Protein AF-A0A661EQG9-F1 (afdb_monomer)

Foldseek 3Di:
DDDDPDPPPPPDPFKAFQDPPQDPDDDQAAFWKWFQFQVRDIAIDRDPNRQSNDPRTGIIGTDGDD

Secondary structure (DSSP, 8-state):
------------TTPEE-PSSPPS--------EEEEETTS-EEEESSHHHHHHSSSEEEEEES---

Nearest PDB structures (foldseek):
  6p1h-assembly1_C  TM=5.184E-01  e=9.080E+00  Saccharomyces cerevisiae S288C
  3ohg-assembly1_A  TM=4.907E-01  e=9.668E+00  Bacteroides ovatus ATCC 8483
  2k3u-assembly1_A  TM=3.146E-01  e=8.009E+00  Staphylococcus aureus subsp. aureus str. Newman

Solvent-accessible surface area (backbone atoms only — not comparable to full-atom values): 4076 Å² total; per-residue (Å²): 139,84,85,82,78,76,83,75,73,88,74,63,100,66,57,50,71,46,60,85,82,58,51,92,76,66,80,91,59,83,52,38,14,22,21,38,30,75,86,71,50,76,46,64,26,52,19,66,57,57,34,33,43,38,88,53,33,45,28,31,30,85,37,67,64,133

Radius of gyration: 13.79 Å; Cα contacts (8 Å, |Δi|>4): 114; chains: 1; bounding box: 33×40×29 Å

Mean predicted aligned error: 7.76 Å

pLDDT: mean 87.7, std 17.99, range [43.75, 98.38]

Structure (mmCIF, N/CA/C/O backbone):
data_AF-A0A661EQG9-F1
#
_entry.id   AF-A0A661EQG9-F1
#
loop_
_atom_site.group_PDB
_atom_site.id
_atom_site.type_symbol
_atom_site.label_atom_id
_atom_site.label_alt_id
_atom_site.label_comp_id
_atom_site.label_asym_id
_atom_site.label_entity_id
_atom_site.label_seq_id
_atom_site.pdbx_PDB_ins_code
_atom_site.Cartn_x
_atom_site.Cartn_y
_atom_site.Cartn_z
_atom_site.occupancy
_atom_site.B_iso_or_equiv
_atom_site.auth_seq_id
_atom_site.auth_comp_id
_atom_site.auth_asym_id
_atom_site.auth_atom_id
_atom_site.pdbx_PDB_model_num
ATOM 1 N N . GLY A 1 1 ? -22.695 -30.076 15.882 1.00 46.19 1 GLY A N 1
ATOM 2 C CA . GLY A 1 1 ? -23.028 -28.650 15.742 1.00 46.19 1 GLY A CA 1
ATOM 3 C C . GLY A 1 1 ? -21.733 -27.886 15.700 1.00 46.19 1 GLY A C 1
ATOM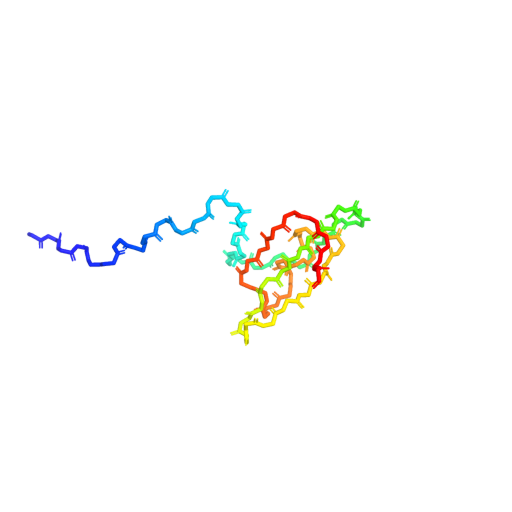 4 O O . GLY A 1 1 ? -20.994 -27.968 16.668 1.00 46.19 1 GLY A O 1
ATOM 5 N N . ALA A 1 2 ? -21.428 -27.246 14.578 1.00 50.84 2 ALA A N 1
ATOM 6 C CA . ALA A 1 2 ? -20.278 -26.362 14.453 1.00 50.84 2 ALA A CA 1
ATOM 7 C C . ALA A 1 2 ? -20.829 -24.951 14.253 1.00 50.84 2 ALA A C 1
ATOM 9 O O . ALA A 1 2 ? -21.411 -24.648 13.216 1.00 50.84 2 ALA A O 1
ATOM 10 N N . THR A 1 3 ? -20.737 -24.136 15.297 1.00 43.75 3 THR A N 1
ATOM 11 C CA . THR A 1 3 ? -21.037 -22.707 15.257 1.00 43.75 3 THR A CA 1
ATOM 12 C C . THR A 1 3 ? -19.785 -21.994 14.760 1.00 43.75 3 THR A C 1
ATOM 14 O O . THR A 1 3 ? -18.852 -21.791 15.535 1.00 43.75 3 THR A O 1
ATOM 17 N N . ILE A 1 4 ? -19.739 -21.655 13.474 1.00 55.38 4 ILE A N 1
ATOM 18 C CA . ILE A 1 4 ? -18.817 -20.626 12.989 1.00 55.38 4 ILE A CA 1
ATOM 19 C C . ILE A 1 4 ? -19.415 -19.269 13.368 1.00 55.38 4 ILE A C 1
ATOM 21 O O . ILE A 1 4 ? -20.484 -18.896 12.897 1.00 55.38 4 ILE A O 1
ATOM 25 N N . ALA A 1 5 ? -18.760 -18.600 14.313 1.00 55.50 5 ALA A N 1
ATOM 26 C CA . ALA A 1 5 ? -18.980 -17.202 14.643 1.00 55.50 5 ALA A CA 1
ATOM 27 C C . ALA A 1 5 ? -18.007 -16.350 13.817 1.00 55.50 5 ALA A C 1
ATOM 29 O O . ALA A 1 5 ? -16.895 -16.799 13.548 1.00 55.50 5 ALA A O 1
ATOM 30 N N . ALA A 1 6 ? -18.442 -15.131 13.493 1.00 54.59 6 ALA A N 1
ATOM 31 C CA . ALA A 1 6 ? -17.787 -14.137 12.643 1.00 54.59 6 ALA A CA 1
ATOM 32 C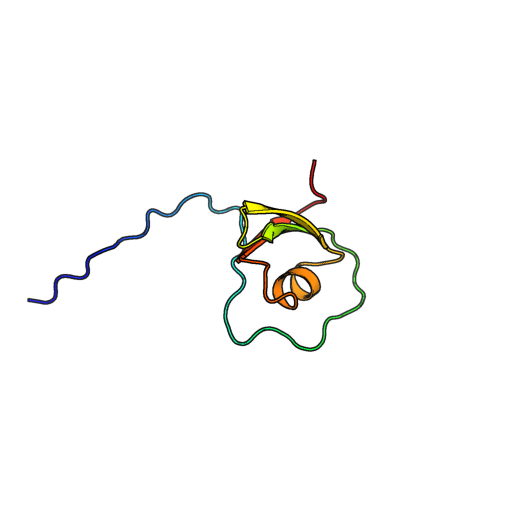 C . ALA A 1 6 ? -17.865 -14.437 11.136 1.00 54.59 6 ALA A C 1
ATOM 34 O O . ALA A 1 6 ? -16.874 -14.672 10.452 1.00 54.59 6 ALA A O 1
ATOM 35 N N . GLU A 1 7 ? -19.083 -14.339 10.605 1.00 54.41 7 GLU A N 1
ATOM 36 C CA . GLU A 1 7 ? -19.267 -13.704 9.303 1.00 54.41 7 GLU A CA 1
ATOM 37 C C . GLU A 1 7 ? -18.742 -12.265 9.445 1.00 54.41 7 GLU A C 1
ATOM 39 O O . GLU A 1 7 ? -19.449 -11.380 9.930 1.00 54.41 7 GLU A O 1
ATOM 44 N N . GLU A 1 8 ? -17.463 -12.047 9.122 1.00 50.12 8 GLU A N 1
ATOM 45 C CA . GLU A 1 8 ? -16.964 -10.705 8.841 1.00 50.12 8 GLU A CA 1
ATOM 46 C C . GLU A 1 8 ? -17.743 -10.209 7.630 1.00 50.12 8 GLU A C 1
ATOM 48 O O . GLU A 1 8 ? -17.578 -10.659 6.495 1.00 50.12 8 GLU A O 1
ATOM 53 N N . THR A 1 9 ? -18.700 -9.345 7.938 1.00 46.03 9 THR A N 1
ATOM 54 C CA . THR A 1 9 ? -19.489 -8.566 7.003 1.00 46.03 9 THR A CA 1
ATOM 55 C C . THR A 1 9 ? -18.578 -8.042 5.908 1.00 46.03 9 THR A C 1
ATOM 57 O O . THR A 1 9 ? -17.657 -7.283 6.197 1.00 46.03 9 THR A O 1
ATOM 60 N N . ILE A 1 10 ? -18.848 -8.479 4.677 1.00 56.59 10 ILE A N 1
ATOM 61 C CA . ILE A 1 10 ? -18.212 -8.051 3.432 1.00 56.59 10 ILE A CA 1
ATOM 62 C C . ILE A 1 10 ? -18.365 -6.527 3.343 1.00 56.59 10 ILE A C 1
ATOM 64 O O . ILE A 1 10 ? -19.363 -6.015 2.835 1.00 56.59 10 ILE A O 1
ATOM 68 N N . ALA A 1 11 ? -17.421 -5.806 3.938 1.00 51.47 11 ALA A N 1
ATOM 69 C CA . ALA A 1 11 ? -17.317 -4.367 3.864 1.00 51.47 11 ALA A CA 1
ATOM 70 C C . ALA A 1 11 ? -16.459 -4.061 2.640 1.00 51.47 11 ALA A C 1
ATOM 72 O O . ALA A 1 11 ? -15.262 -4.322 2.627 1.00 51.47 11 ALA A O 1
ATOM 73 N N . ASP A 1 12 ? -17.135 -3.540 1.624 1.00 52.66 12 ASP A N 1
ATOM 74 C CA . ASP A 1 12 ? -16.568 -2.849 0.475 1.00 52.66 12 ASP A CA 1
ATOM 75 C C . ASP A 1 12 ? -15.673 -3.682 -0.462 1.00 52.66 12 ASP A C 1
ATOM 77 O O . ASP A 1 12 ? -14.463 -3.823 -0.301 1.00 52.66 12 ASP A O 1
ATOM 81 N N . THR A 1 13 ? -16.302 -4.196 -1.519 1.00 57.31 13 THR A N 1
ATOM 82 C CA . THR A 1 13 ? -15.718 -4.967 -2.634 1.00 57.31 13 THR A CA 1
ATOM 83 C C . THR A 1 13 ? -14.694 -4.181 -3.484 1.00 57.31 13 THR A C 1
ATOM 85 O O . THR A 1 13 ? -14.452 -4.536 -4.634 1.00 57.31 13 THR A O 1
ATOM 88 N N . SER A 1 14 ? -14.084 -3.117 -2.959 1.00 80.75 14 SER A N 1
ATOM 89 C CA . SER A 1 14 ? -13.126 -2.270 -3.684 1.00 80.75 14 SER A CA 1
ATOM 90 C C . SER A 1 14 ? -11.688 -2.423 -3.180 1.00 80.75 14 SER A C 1
ATOM 92 O O . SER A 1 14 ? -10.750 -2.121 -3.918 1.00 80.75 14 SER A O 1
ATOM 94 N N . ALA A 1 15 ? -11.488 -2.914 -1.950 1.00 90.62 15 ALA A N 1
ATOM 95 C CA . ALA A 1 15 ? -10.163 -3.050 -1.351 1.00 90.62 15 ALA A CA 1
ATOM 96 C C . ALA A 1 15 ? -9.598 -4.470 -1.501 1.00 90.62 15 ALA A C 1
ATOM 98 O O . ALA A 1 15 ? -10.210 -5.463 -1.106 1.00 90.62 15 ALA A O 1
ATOM 99 N N . THR A 1 16 ? -8.381 -4.571 -2.029 1.00 96.38 16 THR A N 1
ATOM 100 C CA . THR A 1 16 ? -7.617 -5.820 -2.075 1.00 96.38 16 THR A CA 1
ATOM 101 C C . THR A 1 16 ? -6.838 -5.997 -0.774 1.00 96.38 16 THR A C 1
ATOM 103 O O . THR A 1 16 ? -6.061 -5.128 -0.387 1.00 96.38 16 THR A O 1
ATOM 106 N N . GLN A 1 17 ? -7.020 -7.129 -0.091 1.00 97.12 17 GLN A N 1
ATOM 107 C CA . GLN A 1 17 ? -6.320 -7.432 1.163 1.00 97.12 17 GLN A CA 1
ATOM 108 C C . GLN A 1 17 ? -4.904 -7.971 0.930 1.00 97.12 17 GLN A C 1
ATOM 110 O O . GLN A 1 17 ? -4.670 -8.795 0.043 1.00 97.12 17 GLN A O 1
ATOM 115 N N . CYS A 1 18 ? -3.968 -7.561 1.786 1.00 97.38 18 CYS A N 1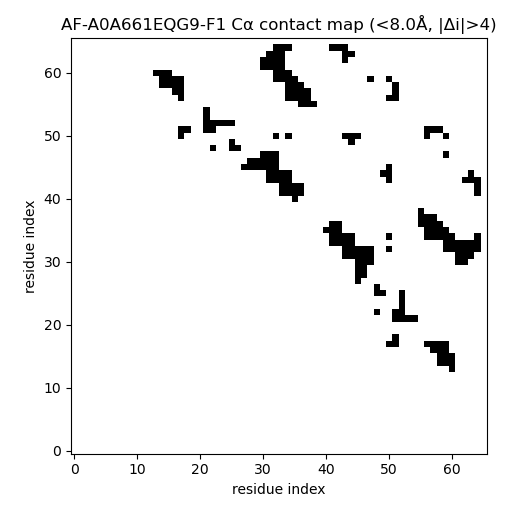
ATOM 116 C CA . CYS A 1 18 ? -2.611 -8.091 1.802 1.00 97.38 18 CYS A CA 1
ATOM 117 C C . CYS A 1 18 ? -2.517 -9.331 2.697 1.00 97.38 18 CYS A C 1
ATOM 119 O O . CYS A 1 18 ? -2.479 -9.233 3.926 1.00 97.38 18 CYS A O 1
ATOM 121 N N . VAL A 1 19 ? -2.449 -10.501 2.063 1.00 95.94 19 VAL A N 1
ATOM 122 C CA . VAL A 1 19 ? -2.367 -11.812 2.725 1.00 95.94 19 VAL A CA 1
ATOM 123 C C . VAL A 1 19 ? -0.924 -12.307 2.871 1.00 95.94 19 VAL A C 1
ATOM 125 O O . VAL A 1 19 ? -0.020 -11.848 2.173 1.00 95.94 19 VAL A O 1
ATOM 128 N N . GLU A 1 20 ? -0.701 -13.255 3.782 1.00 94.06 20 GLU A N 1
ATOM 129 C CA . GLU A 1 20 ? 0.577 -13.964 3.909 1.00 94.06 20 GLU A CA 1
ATOM 130 C C . GLU A 1 20 ? 0.671 -15.166 2.943 1.00 94.06 20 GLU A C 1
ATOM 132 O O . GLU A 1 20 ? -0.345 -15.812 2.669 1.00 94.06 20 GLU A O 1
ATOM 137 N N . PRO A 1 21 ? 1.880 -15.527 2.462 1.00 95.19 21 PRO A N 1
ATOM 138 C CA . PRO A 1 21 ? 3.155 -14.841 2.679 1.00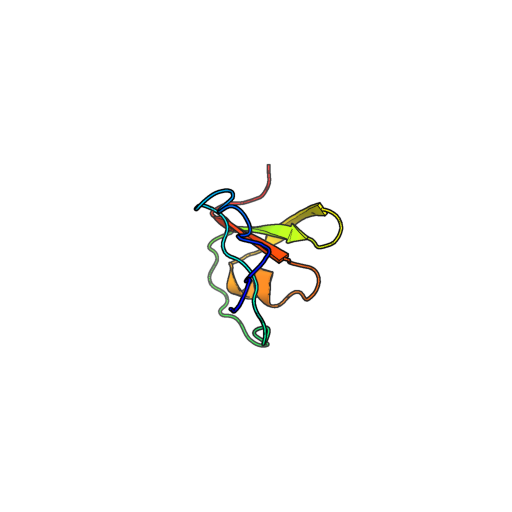 95.19 21 PRO A CA 1
ATOM 139 C C . PRO A 1 21 ? 3.286 -13.567 1.832 1.00 95.19 21 PRO A C 1
ATOM 141 O O . PRO A 1 21 ? 2.839 -13.506 0.687 1.00 95.19 21 PRO A O 1
ATOM 144 N N . ARG A 1 22 ? 3.954 -12.557 2.395 1.00 95.62 22 ARG A N 1
ATOM 145 C CA . ARG A 1 22 ? 4.162 -11.255 1.752 1.00 95.62 22 ARG A CA 1
ATOM 146 C C . ARG A 1 22 ? 5.183 -11.368 0.607 1.00 95.62 22 ARG A C 1
ATOM 148 O O . ARG A 1 22 ? 6.232 -12.000 0.801 1.00 95.62 22 ARG A O 1
ATOM 155 N N . PRO A 1 23 ? 4.922 -10.779 -0.577 1.00 95.94 23 PRO A N 1
ATOM 156 C CA . PRO A 1 23 ? 5.878 -10.784 -1.677 1.00 95.94 23 PRO A CA 1
ATOM 157 C C . PRO A 1 23 ? 7.186 -10.111 -1.252 1.00 95.94 23 PRO A C 1
ATOM 159 O O . PRO A 1 23 ? 7.174 -9.077 -0.600 1.00 95.94 23 PRO A O 1
ATOM 162 N N . GLN A 1 24 ? 8.313 -10.706 -1.641 1.00 95.25 24 GLN A N 1
ATOM 163 C CA . GLN A 1 24 ? 9.656 -10.165 -1.375 1.00 95.25 24 GLN A CA 1
ATOM 164 C C . GLN A 1 24 ? 10.248 -9.445 -2.595 1.00 95.25 24 GLN A C 1
ATOM 166 O O . GLN A 1 24 ? 11.261 -8.759 -2.500 1.00 95.25 24 GLN A O 1
ATOM 171 N N . MET A 1 25 ? 9.640 -9.639 -3.767 1.00 96.19 25 MET A N 1
ATOM 172 C CA . MET A 1 25 ? 10.039 -9.023 -5.027 1.00 96.19 25 MET A CA 1
ATOM 173 C C . MET A 1 25 ? 8.795 -8.586 -5.788 1.00 96.19 25 MET A C 1
ATOM 175 O O . MET A 1 25 ? 7.842 -9.354 -5.917 1.00 96.19 25 MET A O 1
ATOM 179 N N . CYS A 1 26 ? 8.846 -7.374 -6.331 1.00 97.00 26 CYS A N 1
ATOM 180 C CA . CYS A 1 26 ? 7.785 -6.787 -7.134 1.00 97.00 26 CYS A CA 1
ATOM 181 C C . CYS A 1 26 ? 8.350 -6.248 -8.445 1.00 97.00 26 CYS A C 1
ATOM 183 O O . CYS A 1 26 ? 9.520 -5.872 -8.530 1.00 97.00 26 CYS A O 1
ATOM 185 N N . THR A 1 27 ? 7.510 -6.209 -9.475 1.00 94.94 27 THR A N 1
ATOM 186 C CA . THR A 1 27 ? 7.820 -5.513 -10.722 1.00 94.94 27 THR A CA 1
ATOM 187 C C . THR A 1 27 ? 7.849 -4.000 -10.495 1.00 94.94 27 THR A C 1
ATOM 189 O O . THR A 1 27 ? 7.257 -3.477 -9.549 1.00 94.94 27 THR A O 1
ATOM 192 N N . MET A 1 28 ? 8.525 -3.281 -11.391 1.00 95.44 28 MET A N 1
ATOM 193 C CA . MET A 1 28 ? 8.628 -1.814 -11.366 1.00 95.44 28 MET A CA 1
ATOM 194 C C . MET A 1 28 ? 7.457 -1.134 -12.103 1.00 95.44 28 MET A C 1
ATOM 196 O O . MET A 1 28 ? 7.590 -0.007 -12.575 1.00 95.44 28 MET A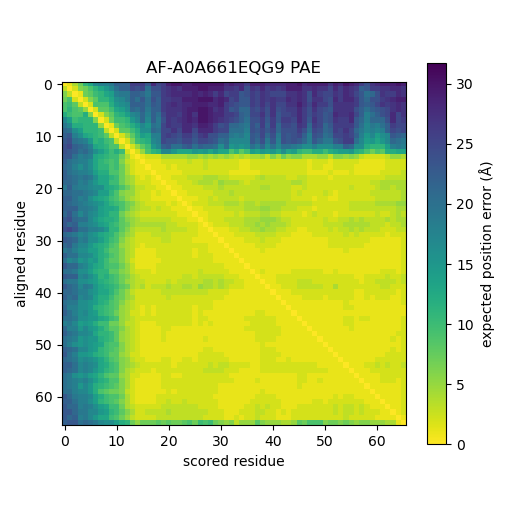 O 1
ATOM 200 N N . ASP A 1 29 ? 6.322 -1.825 -12.249 1.00 96.69 29 ASP A N 1
ATOM 201 C CA . ASP A 1 29 ? 5.155 -1.285 -12.947 1.00 96.69 29 ASP A CA 1
ATOM 202 C C . ASP A 1 29 ? 4.522 -0.178 -12.105 1.00 96.69 29 ASP A C 1
ATOM 204 O O . ASP A 1 29 ? 4.287 -0.369 -10.910 1.00 96.69 29 ASP A O 1
ATOM 208 N N . TYR A 1 30 ? 4.189 0.951 -12.726 1.00 96.94 30 TYR A N 1
ATOM 209 C CA . TYR A 1 30 ? 3.507 2.042 -12.038 1.00 96.94 30 TYR A CA 1
ATOM 210 C C . TYR A 1 30 ? 2.002 1.998 -12.325 1.00 96.94 30 TYR A C 1
ATOM 212 O O . TYR A 1 30 ? 1.548 2.343 -13.416 1.00 96.94 30 TYR A O 1
ATOM 220 N N . ARG A 1 31 ? 1.246 1.516 -11.340 1.00 97.69 31 ARG A N 1
ATOM 221 C CA . ARG A 1 31 ? -0.220 1.471 -11.271 1.00 97.69 31 ARG A CA 1
ATOM 222 C C . ARG A 1 31 ? -0.585 1.776 -9.818 1.00 97.69 31 ARG A C 1
ATOM 224 O O . ARG A 1 31 ? -0.712 0.825 -9.046 1.00 97.69 31 ARG A O 1
ATOM 231 N N . PRO A 1 32 ? -0.607 3.061 -9.429 1.00 98.06 32 PRO A N 1
ATOM 232 C CA . PRO A 1 32 ? -0.594 3.443 -8.029 1.00 98.06 32 PRO A CA 1
ATOM 233 C C . PRO A 1 32 ? -1.794 2.880 -7.278 1.00 98.06 32 PRO A C 1
ATOM 235 O O . PRO A 1 32 ? -2.866 2.675 -7.850 1.00 98.06 32 PRO A O 1
ATOM 238 N N . VAL A 1 33 ? -1.569 2.603 -6.000 1.00 98.25 33 VAL A N 1
ATOM 239 C CA . VAL A 1 33 ? -2.591 2.121 -5.073 1.00 98.25 33 VAL A CA 1
ATOM 240 C C . VAL A 1 33 ? -2.495 2.888 -3.763 1.00 98.25 33 VAL A C 1
ATOM 242 O O . VAL A 1 33 ? -1.391 3.234 -3.329 1.00 98.25 33 VAL A O 1
ATOM 245 N N . CYS A 1 34 ? -3.632 3.095 -3.113 1.00 98.31 34 CYS A N 1
ATOM 246 C CA . CYS A 1 34 ? -3.706 3.686 -1.793 1.00 98.31 34 CYS A CA 1
ATOM 247 C C . CYS A 1 34 ? -3.865 2.555 -0.789 1.00 98.31 34 CYS A C 1
ATOM 249 O O . CYS A 1 34 ? -4.872 1.845 -0.799 1.00 98.31 34 CYS A O 1
ATOM 251 N N . ALA A 1 35 ? -2.836 2.329 0.023 1.00 97.81 35 ALA A N 1
ATOM 252 C CA . ALA A 1 35 ? -2.829 1.266 1.011 1.00 97.81 35 ALA A CA 1
ATOM 253 C C . ALA A 1 35 ? -3.259 1.788 2.379 1.00 97.81 35 ALA A C 1
ATOM 255 O O . ALA A 1 35 ? -2.716 2.780 2.861 1.00 97.81 35 ALA A O 1
ATOM 256 N N . THR A 1 36 ? -4.168 1.065 3.025 1.00 97.81 36 THR A N 1
ATOM 257 C CA . THR A 1 36 ? -4.524 1.256 4.429 1.00 97.81 36 THR A CA 1
ATOM 258 C C . THR A 1 36 ? -3.545 0.482 5.304 1.00 97.81 36 THR A C 1
ATOM 260 O O . THR A 1 36 ? -3.375 -0.735 5.159 1.00 97.81 36 THR A O 1
ATOM 263 N N . MET A 1 37 ? -2.902 1.188 6.224 1.00 97.50 37 MET A N 1
ATOM 264 C CA . MET A 1 37 ? -1.916 0.661 7.160 1.00 97.50 37 MET A CA 1
ATOM 265 C C . MET A 1 37 ? -2.552 0.101 8.426 1.00 97.50 37 MET A C 1
ATOM 267 O O . MET A 1 37 ? -3.704 0.377 8.757 1.00 97.50 37 MET A O 1
ATOM 271 N N . GLY A 1 38 ? -1.774 -0.680 9.176 1.00 96.00 38 GLY A N 1
ATOM 272 C CA . GLY A 1 38 ? -2.196 -1.245 10.456 1.00 96.00 38 GLY A CA 1
ATOM 273 C C . GLY A 1 38 ? -2.508 -0.203 11.534 1.00 96.00 38 GLY A C 1
ATOM 274 O O . GLY A 1 38 ? -3.281 -0.501 12.440 1.00 96.00 38 GLY A O 1
ATOM 275 N N . ASP A 1 39 ? -1.947 1.002 11.435 1.00 95.94 39 ASP A N 1
ATOM 276 C CA . ASP A 1 39 ? -2.242 2.142 12.313 1.00 95.94 39 ASP A CA 1
ATOM 277 C C . ASP A 1 39 ? -3.433 2.994 11.826 1.00 95.94 39 ASP A C 1
ATOM 279 O O . ASP A 1 39 ? -3.801 3.974 12.475 1.00 95.94 39 ASP A O 1
ATOM 283 N N . GLY A 1 40 ? -4.059 2.606 10.709 1.00 94.38 40 GLY A N 1
ATOM 284 C CA . GLY A 1 40 ? -5.173 3.314 10.082 1.00 94.38 40 GLY A CA 1
ATOM 285 C C . GLY A 1 40 ? -4.757 4.480 9.186 1.00 94.38 40 GLY A C 1
ATOM 286 O O . GLY A 1 40 ? -5.635 5.157 8.657 1.00 94.38 40 GLY A O 1
ATOM 287 N N . THR A 1 41 ? -3.457 4.730 9.005 1.00 97.12 41 THR A N 1
ATOM 288 C CA . THR A 1 41 ? -2.979 5.720 8.030 1.00 97.12 41 THR A CA 1
ATOM 289 C C . THR A 1 41 ? -3.073 5.192 6.603 1.00 97.12 41 THR A C 1
ATOM 291 O O . THR A 1 41 ? -3.187 3.988 6.362 1.00 97.12 41 THR A O 1
ATOM 294 N N . GLU A 1 42 ? -3.015 6.109 5.643 1.00 97.56 42 GLU A N 1
ATOM 295 C CA . GLU A 1 42 ? -3.032 5.793 4.222 1.00 97.56 42 GLU A CA 1
ATOM 296 C C . GLU A 1 42 ? -1.705 6.186 3.571 1.00 97.56 42 GLU A C 1
ATOM 298 O O . GLU A 1 42 ? -1.102 7.212 3.901 1.00 97.56 42 GLU A O 1
ATOM 303 N N . LYS A 1 43 ? -1.221 5.350 2.650 1.00 98.19 43 LYS A N 1
ATOM 304 C CA . LYS A 1 43 ? 0.028 5.596 1.921 1.00 98.19 43 LYS A CA 1
ATOM 305 C C . LYS A 1 43 ? -0.085 5.116 0.485 1.00 98.19 43 LYS A C 1
ATOM 307 O O . LYS A 1 43 ? -0.447 3.969 0.225 1.00 98.19 43 LYS A O 1
ATOM 312 N N . THR A 1 44 ? 0.317 5.977 -0.441 1.00 98.38 44 THR A N 1
ATOM 313 C CA . THR A 1 44 ? 0.423 5.629 -1.856 1.00 98.38 44 THR A CA 1
ATOM 314 C C . THR A 1 44 ? 1.626 4.721 -2.106 1.00 98.38 44 THR A C 1
ATOM 316 O O . THR A 1 44 ? 2.754 5.036 -1.717 1.00 98.38 44 THR A O 1
ATOM 319 N N . PHE A 1 45 ? 1.406 3.627 -2.831 1.00 98.12 45 PHE A N 1
ATOM 320 C CA . PHE A 1 45 ? 2.453 2.754 -3.361 1.00 98.12 45 PHE A CA 1
ATOM 321 C C . PHE A 1 45 ? 2.427 2.726 -4.885 1.00 98.12 45 PHE A C 1
ATOM 323 O O . PHE A 1 45 ? 1.391 2.938 -5.504 1.00 98.12 45 PHE A O 1
ATOM 330 N N . ALA A 1 46 ? 3.570 2.403 -5.497 1.00 98.12 46 ALA A N 1
ATOM 331 C CA . ALA A 1 46 ? 3.708 2.333 -6.953 1.00 98.12 46 ALA A CA 1
ATOM 332 C C . ALA A 1 46 ? 2.796 1.280 -7.606 1.00 98.12 46 ALA A C 1
ATOM 334 O O . ALA A 1 46 ? 2.382 1.461 -8.749 1.00 98.12 46 ALA A O 1
ATOM 335 N N . ASN A 1 47 ? 2.514 0.181 -6.900 1.00 97.88 47 ASN A N 1
ATOM 336 C CA . ASN A 1 47 ? 1.556 -0.847 -7.291 1.00 97.88 47 ASN A CA 1
ATOM 337 C C . ASN A 1 47 ? 1.127 -1.700 -6.084 1.00 97.88 47 ASN A C 1
ATOM 339 O O . ASN A 1 47 ? 1.750 -1.656 -5.020 1.00 97.88 47 ASN A O 1
ATOM 343 N N . GLY A 1 48 ? 0.090 -2.522 -6.277 1.00 98.00 48 GLY A N 1
ATOM 344 C CA . GLY A 1 48 ? -0.439 -3.436 -5.256 1.00 98.00 48 GLY A CA 1
ATOM 345 C C . GLY A 1 48 ? 0.566 -4.455 -4.710 1.00 98.00 48 GLY A C 1
ATOM 346 O O . GLY A 1 48 ? 0.474 -4.836 -3.545 1.00 98.00 48 GLY A O 1
ATOM 347 N N . CYS A 1 49 ? 1.563 -4.870 -5.502 1.00 98.19 49 CYS A N 1
ATOM 348 C CA . CYS A 1 49 ? 2.619 -5.75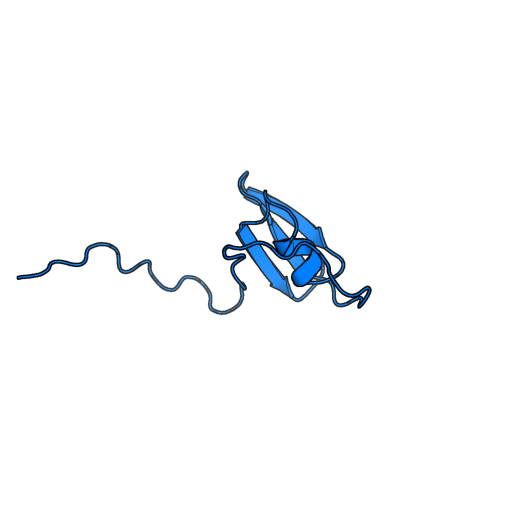2 -4.999 1.00 98.19 49 CYS A CA 1
ATOM 349 C C . CYS A 1 49 ? 3.503 -5.010 -3.996 1.00 98.19 49 CYS A C 1
ATOM 351 O O . CYS A 1 49 ? 3.732 -5.515 -2.902 1.00 98.19 49 CYS A O 1
ATOM 353 N N . SER A 1 50 ? 3.964 -3.803 -4.341 1.00 98.12 50 SER A N 1
ATOM 354 C CA . SER A 1 50 ? 4.778 -2.982 -3.442 1.00 98.12 50 SER A CA 1
ATOM 355 C C . SER A 1 50 ? 4.027 -2.626 -2.160 1.00 98.12 50 SER A C 1
ATOM 357 O O . SER A 1 50 ? 4.640 -2.654 -1.100 1.00 98.12 50 SER A O 1
ATOM 359 N N . ALA A 1 51 ? 2.716 -2.368 -2.242 1.00 98.12 51 ALA A N 1
ATOM 360 C CA . ALA A 1 51 ? 1.869 -2.191 -1.062 1.00 98.12 51 ALA A CA 1
ATOM 361 C C . ALA A 1 51 ? 1.878 -3.440 -0.175 1.00 98.12 51 ALA A C 1
ATOM 363 O O . ALA A 1 51 ? 2.225 -3.362 0.996 1.00 98.12 51 ALA A O 1
ATOM 364 N N . CYS A 1 52 ? 1.574 -4.615 -0.731 1.00 98.19 52 CYS A N 1
ATOM 365 C CA . CYS A 1 52 ? 1.551 -5.844 0.058 1.00 98.19 52 CYS A CA 1
ATOM 366 C C . CYS A 1 52 ? 2.931 -6.404 0.415 1.00 98.19 52 CYS A C 1
ATOM 368 O O . CYS A 1 52 ? 2.989 -7.360 1.174 1.00 98.19 52 CYS A O 1
ATOM 370 N N . SER A 1 53 ? 4.032 -5.848 -0.090 1.00 98.12 53 SER A N 1
ATOM 371 C CA . SER A 1 53 ? 5.384 -6.168 0.387 1.00 98.12 53 SER A CA 1
ATOM 372 C C . SER A 1 53 ? 5.710 -5.471 1.711 1.00 98.12 53 SER A C 1
ATOM 374 O O . SER A 1 53 ? 6.600 -5.932 2.420 1.00 98.12 53 SER A O 1
ATOM 376 N N . ASP A 1 54 ? 5.024 -4.372 2.029 1.00 97.25 54 ASP A N 1
ATOM 377 C CA . ASP A 1 54 ? 5.151 -3.663 3.301 1.00 97.25 54 ASP A CA 1
ATOM 378 C C . ASP A 1 54 ? 4.366 -4.431 4.379 1.00 97.25 54 ASP A C 1
ATOM 380 O O . ASP A 1 54 ? 3.201 -4.772 4.172 1.00 97.25 54 ASP A O 1
ATOM 384 N N . GLU A 1 55 ? 4.994 -4.768 5.508 1.00 96.25 55 GLU A N 1
ATOM 385 C CA . GLU A 1 55 ? 4.364 -5.567 6.574 1.00 96.25 55 GLU A CA 1
ATOM 386 C C . GLU A 1 55 ? 3.229 -4.813 7.286 1.00 96.25 55 GLU A C 1
ATOM 388 O O . GLU A 1 55 ? 2.306 -5.428 7.839 1.00 96.25 55 GLU A O 1
ATOM 393 N N . GLU A 1 56 ? 3.265 -3.480 7.246 1.00 97.12 56 GLU A N 1
ATOM 394 C CA . GLU A 1 56 ? 2.284 -2.624 7.909 1.00 97.12 56 GLU A CA 1
ATOM 395 C C . GLU A 1 56 ? 0.997 -2.493 7.086 1.00 97.12 56 GLU A C 1
ATOM 397 O O . GLU A 1 56 ? -0.083 -2.353 7.666 1.00 97.12 56 GLU A O 1
ATOM 402 N N . ALA A 1 57 ? 1.067 -2.638 5.758 1.00 97.50 57 ALA A N 1
ATOM 403 C CA . ALA A 1 57 ? -0.096 -2.552 4.877 1.00 97.50 57 ALA A CA 1
ATOM 404 C C . ALA A 1 57 ? -1.089 -3.700 5.129 1.00 97.50 57 ALA A C 1
ATOM 406 O O . ALA A 1 57 ? -0.720 -4.880 5.145 1.00 97.50 57 ALA A O 1
ATOM 407 N N . LYS A 1 58 ? -2.374 -3.382 5.303 1.00 97.75 58 LYS A N 1
ATOM 408 C CA . LYS A 1 58 ? -3.453 -4.368 5.511 1.00 97.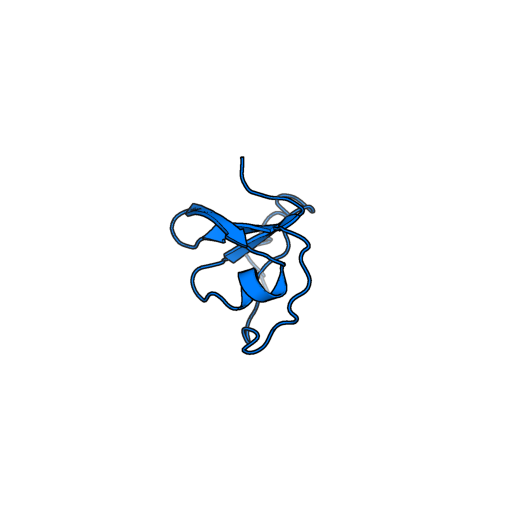75 58 LYS A CA 1
ATOM 409 C C . LYS A 1 58 ? -4.285 -4.587 4.257 1.00 97.75 58 LYS A C 1
ATOM 411 O O . LYS A 1 58 ? -4.622 -5.727 3.938 1.00 97.75 58 LYS A O 1
ATOM 416 N N . SER A 1 59 ? -4.552 -3.523 3.517 1.00 97.06 59 SER A N 1
ATOM 417 C CA . SER A 1 59 ? -5.315 -3.548 2.272 1.00 97.06 59 SER A CA 1
ATOM 418 C C . SER A 1 59 ? -4.910 -2.390 1.375 1.00 97.06 59 SER A C 1
ATOM 420 O O . SER A 1 59 ? -4.235 -1.471 1.830 1.00 97.06 59 SER A O 1
ATOM 422 N N . TRP A 1 60 ? -5.327 -2.415 0.115 1.00 97.69 60 TRP A N 1
ATOM 423 C CA . TRP A 1 60 ? -5.173 -1.290 -0.800 1.00 97.69 60 TRP A CA 1
ATOM 424 C C . TRP A 1 60 ? -6.330 -1.184 -1.792 1.00 97.69 60 TRP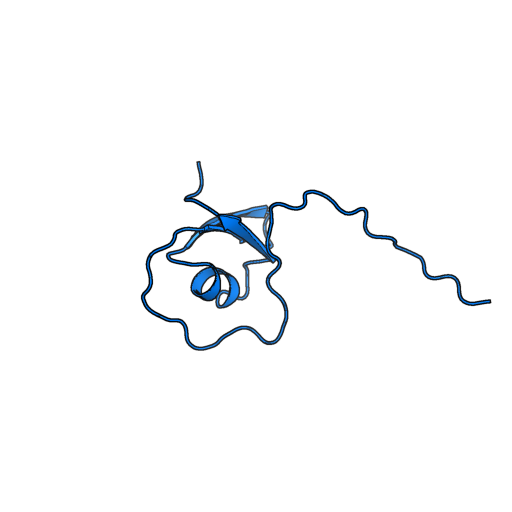 A C 1
ATOM 426 O O . TRP A 1 60 ? -6.972 -2.183 -2.115 1.00 97.69 60 TRP A O 1
ATOM 436 N N . VAL A 1 61 ? -6.566 0.023 -2.296 1.00 97.19 61 VAL A N 1
ATOM 437 C CA . VAL A 1 61 ? -7.494 0.334 -3.397 1.00 97.19 61 VAL A CA 1
ATOM 438 C C . VAL A 1 61 ? -6.723 0.906 -4.589 1.00 97.19 61 VAL A C 1
ATOM 440 O O . VAL A 1 61 ? -5.594 1.368 -4.430 1.00 97.19 61 VAL A O 1
ATOM 443 N N . GLU A 1 62 ? -7.290 0.845 -5.794 1.00 96.88 62 GLU A N 1
ATOM 444 C CA . GLU A 1 62 ? -6.664 1.435 -6.986 1.00 96.88 62 GLU A CA 1
ATOM 445 C C . GLU A 1 62 ? -6.632 2.973 -6.911 1.00 96.88 62 GLU A C 1
ATOM 447 O O . GLU A 1 62 ? -7.613 3.592 -6.507 1.00 96.88 62 GLU A O 1
ATOM 452 N N . GLY A 1 63 ? -5.528 3.582 -7.361 1.00 97.06 63 GLY A N 1
ATOM 453 C CA . GLY A 1 63 ? -5.309 5.034 -7.352 1.00 97.06 63 GLY A CA 1
ATOM 454 C C . GLY A 1 63 ? -4.403 5.512 -6.215 1.00 97.06 63 GLY A C 1
ATOM 455 O O . GLY A 1 63 ? -4.117 4.772 -5.283 1.0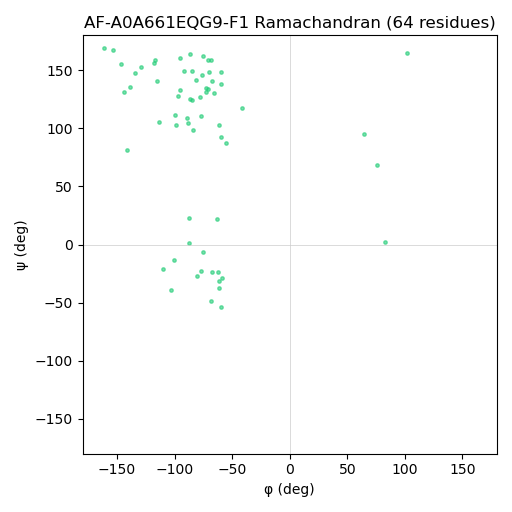0 97.06 63 GLY A O 1
ATOM 456 N N . ASP A 1 64 ? -3.899 6.740 -6.305 1.00 98.00 64 ASP A N 1
ATOM 457 C CA . ASP A 1 64 ? -3.164 7.387 -5.212 1.00 98.00 64 ASP A CA 1
ATOM 458 C C . ASP A 1 64 ? -4.110 7.758 -4.046 1.00 98.00 64 ASP A C 1
ATOM 460 O O . ASP A 1 64 ? -5.316 7.878 -4.245 1.00 98.00 64 ASP A O 1
ATOM 464 N N . CYS A 1 65 ? -3.578 7.950 -2.833 1.00 96.56 65 CYS A N 1
ATOM 465 C CA . CYS A 1 65 ? -4.359 8.482 -1.708 1.00 96.56 65 CYS A CA 1
ATOM 466 C C . CYS A 1 65 ? -4.718 9.970 -1.907 1.00 96.56 65 CYS A C 1
ATOM 468 O O . CYS A 1 65 ? -3.933 10.706 -2.515 1.00 96.56 65 CYS A O 1
ATOM 470 N N . GLU A 1 66 ? -5.872 10.402 -1.377 1.00 89.44 66 GLU A N 1
ATOM 471 C CA . GLU A 1 66 ? -6.397 11.784 -1.456 1.00 89.44 66 GLU A CA 1
ATOM 472 C C . GLU A 1 66 ? -5.997 12.681 -0.270 1.00 89.44 66 GLU A C 1
ATOM 474 O O . GLU A 1 66 ? -5.893 12.179 0.873 1.00 89.44 66 GLU A O 1
#

Sequence (66 aa):
GATIAAEETIADTSATQCVEPRPQMCTMDYRPVCATMGDGTEKTFANGCSACSDEEAKSWVEGDCE